Protein AF-A0A962ALM1-F1 (afdb_monomer)

Mean predicted aligned error: 10.32 Å

Sequence (134 aa):
MDGLRAFLSENAAASLAIGGLVIGIFFGFAVQRTNFCTMGGISDMLTFGDTRRFRAWIFATAVAIVGAQALAAAGVVDLAKSMYMSATLDWSGALIGGLMFGFGMCFAGGCASRNLVRAGSGDLRSLFVVILMG

Secondary structure (DSSP, 8-state):
-HHHHHHHHHSHHHHHHHHHHHHHHHHHHHHHHHT--HHHHHHHHHHT---HHHHHHHHHHHHHHHHHHHHHHTTSS-GGGSTTTS----HHHHHHHHHHHHHHHHHTTS-HHHHHHHHHTT-HHHHHHHHHH-

pLDDT: mean 75.74, std 11.14, range [49.19, 90.81]

Solvent-accessible surface area (backbone atoms only — not comparable to full-atom values): 7631 Å² total; per-residue (Å²): 117,66,67,61,56,56,59,39,67,81,40,45,70,59,52,50,50,51,52,50,48,54,51,47,51,55,49,48,53,52,37,68,75,65,65,56,31,72,63,56,19,54,51,33,37,76,74,71,63,48,50,66,60,40,53,52,49,54,51,53,51,52,51,50,52,52,50,52,52,52,40,42,75,67,69,77,45,70,59,86,79,33,76,86,66,67,54,79,80,49,64,67,58,56,53,53,49,50,51,53,51,52,53,47,33,64,76,67,75,45,33,72,74,42,30,53,50,38,32,74,73,69,38,67,71,32,40,54,54,49,62,74,75,106

Structure (mmCIF, N/CA/C/O backbone):
data_AF-A0A962ALM1-F1
#
_entry.id   AF-A0A962ALM1-F1
#
loop_
_atom_site.group_PDB
_atom_site.id
_atom_site.type_symbol
_atom_site.label_atom_id
_atom_site.label_alt_id
_atom_site.label_comp_id
_atom_site.label_asym_id
_atom_site.label_entity_id
_atom_site.label_seq_id
_atom_site.pdbx_PDB_ins_code
_atom_site.Cartn_x
_atom_site.Cartn_y
_atom_site.Cartn_z
_atom_site.occupancy
_atom_site.B_iso_or_equiv
_atom_site.auth_seq_id
_atom_site.auth_comp_id
_atom_site.auth_asym_id
_atom_site.auth_atom_id
_atom_site.pdbx_PDB_model_num
ATOM 1 N N . MET A 1 1 ? 11.346 0.333 -27.084 1.00 53.22 1 MET A N 1
ATOM 2 C CA . MET A 1 1 ? 11.346 0.059 -25.625 1.00 53.22 1 MET A CA 1
ATOM 3 C C . MET A 1 1 ? 12.737 -0.296 -25.098 1.00 53.22 1 MET A C 1
ATOM 5 O O . MET A 1 1 ? 12.947 -0.214 -23.895 1.00 53.22 1 MET A O 1
ATOM 9 N N . ASP A 1 2 ? 13.710 -0.552 -25.976 1.00 50.84 2 ASP A N 1
ATOM 10 C CA . ASP A 1 2 ? 15.130 -0.724 -25.621 1.00 50.84 2 ASP A CA 1
ATOM 11 C C . ASP A 1 2 ? 15.821 0.589 -25.222 1.00 50.84 2 ASP A C 1
ATOM 13 O O . ASP A 1 2 ? 16.703 0.589 -24.371 1.00 50.84 2 ASP A O 1
ATOM 17 N N . GLY A 1 3 ? 15.340 1.733 -25.727 1.00 52.22 3 GLY A N 1
ATOM 18 C CA . GLY A 1 3 ? 15.820 3.058 -25.311 1.00 52.22 3 GLY A CA 1
ATOM 19 C C . GLY A 1 3 ? 15.541 3.381 -23.838 1.00 52.22 3 GLY A C 1
ATOM 20 O O . GLY A 1 3 ? 16.391 3.951 -23.169 1.00 52.22 3 GLY A O 1
ATOM 21 N N . LEU A 1 4 ? 14.399 2.945 -23.287 1.00 58.41 4 LEU A N 1
ATOM 22 C CA . LEU A 1 4 ? 14.083 3.145 -21.865 1.00 58.41 4 LEU A CA 1
ATOM 23 C C . LEU A 1 4 ? 15.012 2.304 -20.972 1.00 58.41 4 LEU A C 1
ATOM 25 O O . LEU A 1 4 ? 15.445 2.775 -19.926 1.00 58.41 4 LEU A O 1
ATOM 29 N N . ARG A 1 5 ? 15.371 1.091 -21.425 1.00 56.84 5 ARG A N 1
ATOM 30 C CA . ARG A 1 5 ? 16.327 0.192 -20.757 1.00 56.84 5 ARG A CA 1
ATOM 31 C C . ARG A 1 5 ? 17.767 0.727 -20.799 1.00 56.84 5 ARG A C 1
ATOM 33 O O . ARG A 1 5 ? 18.467 0.577 -19.805 1.00 56.84 5 ARG A O 1
ATOM 40 N N . ALA A 1 6 ? 18.170 1.399 -21.882 1.00 56.19 6 ALA A N 1
ATOM 41 C CA . ALA A 1 6 ? 19.476 2.058 -21.994 1.00 56.19 6 ALA A CA 1
ATOM 42 C C . ALA A 1 6 ? 19.602 3.297 -21.079 1.00 56.19 6 ALA A C 1
ATOM 44 O O . ALA A 1 6 ? 20.606 3.446 -20.387 1.00 56.19 6 ALA A O 1
ATOM 45 N N . PHE A 1 7 ? 18.555 4.130 -20.974 1.00 54.88 7 PHE A N 1
ATOM 46 C CA . PHE A 1 7 ? 18.531 5.252 -20.018 1.00 54.88 7 PHE A CA 1
ATOM 47 C C . PHE A 1 7 ? 18.432 4.795 -18.546 1.00 54.88 7 PHE A C 1
ATOM 49 O O . PHE A 1 7 ? 18.943 5.470 -17.654 1.00 54.88 7 PHE A O 1
ATOM 56 N N . LEU A 1 8 ? 17.816 3.635 -18.277 1.00 58.66 8 LEU A N 1
ATOM 57 C CA . LEU A 1 8 ? 17.748 3.024 -16.941 1.00 58.66 8 LEU A CA 1
ATOM 58 C C . LEU A 1 8 ? 19.108 2.491 -16.448 1.00 58.66 8 LEU A C 1
ATOM 60 O O . LEU A 1 8 ? 19.312 2.449 -15.239 1.00 58.66 8 LEU A O 1
ATOM 64 N N . SER A 1 9 ? 20.046 2.101 -17.324 1.00 56.69 9 SER A N 1
ATOM 65 C CA . SER A 1 9 ? 21.347 1.549 -16.897 1.00 56.69 9 SER A CA 1
ATOM 66 C C . SER A 1 9 ? 22.418 2.598 -16.589 1.00 56.69 9 SER A C 1
ATOM 68 O O . SER A 1 9 ? 23.290 2.330 -15.769 1.00 56.69 9 SER A O 1
ATOM 70 N N . GLU A 1 10 ? 22.351 3.791 -17.190 1.00 61.28 10 GLU A N 1
ATOM 71 C CA . GLU A 1 10 ? 23.303 4.882 -16.905 1.00 61.28 10 GLU A CA 1
ATOM 72 C C . GLU A 1 10 ? 23.023 5.584 -15.564 1.00 61.28 10 GLU A C 1
ATOM 74 O O . GLU A 1 10 ? 23.942 6.090 -14.930 1.00 61.28 10 GLU A O 1
ATOM 79 N N . ASN A 1 11 ? 21.763 5.590 -15.102 1.00 61.25 11 ASN A N 1
ATOM 80 C CA . ASN A 1 11 ? 21.338 6.267 -13.870 1.00 61.25 11 ASN A CA 1
ATOM 81 C C . ASN A 1 11 ? 20.255 5.461 -13.118 1.00 61.25 11 ASN A C 1
ATOM 83 O O . ASN A 1 11 ? 19.169 5.954 -12.787 1.00 61.25 11 ASN A O 1
ATOM 87 N N . ALA A 1 12 ? 20.546 4.183 -12.859 1.00 62.59 12 ALA A N 1
ATOM 88 C CA . ALA A 1 12 ? 19.607 3.225 -12.263 1.00 62.59 12 ALA A CA 1
ATOM 89 C C . ALA A 1 12 ? 19.032 3.698 -10.919 1.00 62.59 12 ALA A C 1
ATOM 91 O O . ALA A 1 12 ? 17.826 3.624 -10.696 1.00 62.59 12 ALA A O 1
ATOM 92 N N . ALA A 1 13 ? 19.870 4.255 -10.042 1.00 67.81 13 ALA A N 1
ATOM 93 C CA . ALA A 1 13 ? 19.428 4.720 -8.729 1.00 67.81 13 ALA A CA 1
ATOM 94 C C . ALA A 1 13 ? 18.469 5.920 -8.823 1.00 67.81 13 ALA A C 1
ATOM 96 O O . ALA A 1 13 ? 17.452 5.951 -8.135 1.00 67.81 13 ALA A O 1
ATOM 97 N N . ALA A 1 14 ? 18.755 6.887 -9.701 1.00 71.62 14 ALA A N 1
ATOM 98 C CA . ALA A 1 14 ? 17.946 8.097 -9.840 1.00 71.62 14 ALA A CA 1
ATOM 99 C C . ALA A 1 14 ? 16.595 7.814 -10.510 1.00 71.62 14 ALA A C 1
ATOM 101 O O . ALA A 1 14 ? 15.565 8.312 -10.068 1.00 71.62 14 ALA A O 1
ATOM 102 N N . SER A 1 15 ? 16.578 6.975 -11.544 1.00 69.62 15 SER A N 1
ATOM 103 C CA . SER A 1 15 ? 15.344 6.586 -12.237 1.00 69.62 15 SER A CA 1
ATOM 104 C C . SER A 1 15 ? 14.418 5.743 -11.350 1.00 69.62 15 SER A C 1
ATOM 106 O O . SER A 1 15 ? 13.212 5.996 -11.322 1.00 69.62 15 SER A O 1
ATOM 108 N N . LEU A 1 16 ? 14.970 4.816 -10.557 1.00 75.88 16 LEU A N 1
ATOM 109 C CA . LEU A 1 16 ? 14.216 4.068 -9.543 1.00 75.88 16 LEU A CA 1
ATOM 110 C C . LEU A 1 16 ? 13.708 4.982 -8.421 1.00 75.88 16 LEU A C 1
ATOM 112 O O . LEU A 1 16 ? 12.549 4.868 -8.027 1.00 75.88 16 LEU A O 1
ATOM 116 N N . ALA A 1 17 ? 14.536 5.913 -7.937 1.00 80.56 17 ALA A N 1
ATOM 117 C CA . ALA A 1 17 ? 14.147 6.850 -6.887 1.00 80.56 17 ALA A CA 1
ATOM 118 C C . ALA A 1 17 ? 13.037 7.806 -7.347 1.00 80.56 17 ALA A C 1
ATOM 120 O O . ALA A 1 17 ? 12.044 7.966 -6.644 1.00 80.56 17 ALA A O 1
ATOM 121 N N . ILE A 1 18 ? 13.158 8.400 -8.538 1.00 83.00 18 ILE A N 1
ATOM 122 C CA . ILE A 1 18 ? 12.151 9.319 -9.090 1.00 83.00 18 ILE A CA 1
ATOM 123 C C . ILE A 1 18 ? 10.867 8.555 -9.429 1.00 83.00 18 ILE A C 1
ATOM 125 O O . ILE A 1 18 ? 9.780 9.011 -9.080 1.00 83.00 18 ILE A O 1
ATOM 129 N N . GLY A 1 19 ? 10.973 7.374 -10.048 1.00 82.12 19 GLY A N 1
ATOM 130 C CA . GLY A 1 19 ? 9.816 6.525 -10.335 1.00 82.12 19 GLY A CA 1
ATOM 131 C C . GLY A 1 19 ? 9.074 6.113 -9.062 1.00 82.12 19 GLY A C 1
ATOM 132 O O . GLY A 1 19 ? 7.856 6.271 -8.975 1.00 82.12 19 GLY A O 1
ATOM 133 N N . GLY A 1 20 ? 9.811 5.665 -8.042 1.00 83.88 20 GLY A N 1
ATOM 134 C CA . GLY A 1 20 ? 9.260 5.317 -6.734 1.00 83.88 20 GLY A CA 1
ATOM 135 C C . GLY A 1 20 ? 8.640 6.514 -6.011 1.00 83.88 20 GLY A C 1
ATOM 136 O O . GLY A 1 20 ? 7.553 6.387 -5.452 1.00 83.88 20 GLY A O 1
ATOM 137 N N . LEU A 1 21 ? 9.274 7.688 -6.074 1.00 86.00 21 LEU A N 1
ATOM 138 C CA . LEU A 1 21 ? 8.762 8.920 -5.475 1.00 86.00 21 LEU A CA 1
ATOM 139 C C . LEU A 1 21 ? 7.449 9.360 -6.131 1.00 86.00 21 LEU A C 1
ATOM 141 O O . LEU A 1 21 ? 6.485 9.651 -5.428 1.00 86.00 21 LEU A O 1
ATOM 145 N N . VAL A 1 22 ? 7.379 9.364 -7.465 1.00 89.19 22 VAL A N 1
ATOM 146 C CA . VAL A 1 22 ? 6.159 9.731 -8.199 1.00 89.19 22 VAL A CA 1
ATOM 147 C C . VAL A 1 22 ? 5.019 8.777 -7.841 1.00 89.19 22 VAL A C 1
ATOM 149 O O . VAL A 1 22 ? 3.948 9.228 -7.434 1.00 89.19 22 VAL A O 1
ATOM 152 N N . ILE A 1 23 ? 5.255 7.463 -7.912 1.00 86.31 23 ILE A N 1
ATOM 153 C CA . ILE A 1 23 ? 4.245 6.453 -7.560 1.00 86.31 23 ILE A CA 1
ATOM 154 C C . ILE A 1 23 ? 3.828 6.594 -6.088 1.00 86.31 23 ILE A C 1
ATOM 156 O O . ILE A 1 23 ? 2.636 6.556 -5.781 1.00 86.31 23 ILE A O 1
ATOM 160 N N . GLY A 1 24 ? 4.787 6.812 -5.185 1.00 84.88 24 GLY A N 1
ATOM 161 C CA . GLY A 1 24 ? 4.552 7.002 -3.756 1.00 84.88 24 GLY A CA 1
ATOM 162 C C . GLY A 1 24 ? 3.704 8.235 -3.443 1.00 84.88 24 GLY A C 1
ATOM 163 O O . GLY A 1 24 ? 2.792 8.146 -2.624 1.00 84.88 24 GLY A O 1
ATOM 164 N N . ILE A 1 25 ? 3.930 9.359 -4.130 1.00 87.81 25 ILE A N 1
ATOM 165 C CA . ILE A 1 25 ? 3.125 10.582 -3.981 1.00 87.81 25 ILE A CA 1
ATOM 166 C C . ILE A 1 25 ? 1.682 10.335 -4.430 1.00 87.81 25 ILE A C 1
ATOM 168 O O . ILE A 1 25 ? 0.747 10.653 -3.692 1.00 87.81 25 ILE A O 1
ATOM 172 N N . PHE A 1 26 ? 1.484 9.736 -5.610 1.00 88.31 26 PHE A N 1
ATOM 173 C CA . PHE A 1 26 ? 0.140 9.427 -6.109 1.00 88.31 26 PHE A CA 1
ATOM 174 C C . PHE A 1 26 ? -0.595 8.448 -5.190 1.00 88.31 26 PHE A C 1
ATOM 176 O O . PHE A 1 26 ? -1.763 8.665 -4.858 1.00 88.31 26 PHE A O 1
ATOM 183 N N . PHE A 1 27 ? 0.093 7.401 -4.734 1.00 84.81 27 PHE A N 1
ATOM 184 C CA . PHE A 1 27 ? -0.470 6.422 -3.814 1.00 84.81 27 PHE A CA 1
ATOM 185 C C . PHE A 1 27 ? -0.802 7.043 -2.451 1.00 84.81 27 PHE A C 1
ATOM 187 O O . PHE A 1 27 ? -1.914 6.870 -1.954 1.00 84.81 27 PHE A O 1
ATOM 194 N N . GLY A 1 28 ? 0.112 7.825 -1.873 1.00 83.44 28 GLY A N 1
ATOM 195 C CA . GLY A 1 28 ? -0.101 8.531 -0.610 1.00 83.44 28 GLY A CA 1
ATOM 196 C C . GLY A 1 28 ? -1.289 9.491 -0.677 1.00 83.44 28 GLY A C 1
ATOM 197 O O . GLY A 1 28 ? -2.157 9.460 0.197 1.00 83.44 28 GLY A O 1
ATOM 198 N N . PHE A 1 29 ? -1.402 10.270 -1.757 1.00 85.25 29 PHE A N 1
ATOM 199 C CA . PHE A 1 29 ? -2.544 11.156 -1.991 1.00 85.25 29 PHE A CA 1
ATOM 200 C C . PHE A 1 29 ? -3.866 10.382 -2.107 1.00 85.25 29 PHE A C 1
ATOM 202 O O . PHE A 1 29 ? -4.866 10.754 -1.484 1.00 85.25 29 PHE A O 1
ATOM 209 N N . ALA A 1 30 ? -3.873 9.279 -2.863 1.00 85.06 30 ALA A N 1
ATOM 210 C CA . ALA A 1 30 ? -5.050 8.432 -3.024 1.00 85.06 30 ALA A CA 1
ATOM 211 C C . ALA A 1 30 ? -5.499 7.820 -1.687 1.00 85.06 30 ALA A C 1
ATOM 213 O O . ALA A 1 30 ? -6.688 7.868 -1.357 1.00 85.06 30 ALA A O 1
ATOM 214 N N . VAL A 1 31 ? -4.563 7.301 -0.886 1.00 81.50 31 VAL A N 1
ATOM 215 C CA . VAL A 1 31 ? -4.838 6.709 0.434 1.00 81.50 31 VAL A CA 1
ATOM 216 C C . VAL A 1 31 ? -5.344 7.763 1.419 1.00 81.50 31 VAL A C 1
ATOM 218 O O . VAL A 1 31 ? -6.305 7.501 2.146 1.00 81.50 31 VAL A O 1
ATOM 221 N N . GLN A 1 32 ? -4.765 8.968 1.410 1.00 79.31 32 GLN A N 1
ATOM 222 C CA . GLN A 1 32 ? -5.188 10.065 2.283 1.00 79.31 32 GLN A CA 1
ATOM 223 C C . GLN A 1 32 ? -6.617 10.529 1.972 1.00 79.31 32 GLN A C 1
ATOM 225 O O . GLN A 1 32 ? -7.410 10.751 2.886 1.00 79.31 32 GLN A O 1
ATOM 230 N N . ARG A 1 33 ? -6.978 10.624 0.685 1.00 78.12 33 ARG A N 1
ATOM 231 C CA . ARG A 1 33 ? -8.329 11.011 0.242 1.00 78.12 33 ARG A CA 1
ATOM 232 C C . ARG A 1 33 ? -9.386 9.958 0.561 1.00 78.12 33 ARG A C 1
ATOM 234 O O . ARG A 1 33 ? -10.492 10.302 0.964 1.00 78.12 33 ARG A O 1
ATOM 241 N N . THR A 1 34 ? -9.068 8.685 0.354 1.00 71.88 34 THR A N 1
ATOM 242 C CA . THR A 1 34 ? -10.052 7.591 0.427 1.00 71.88 34 THR A CA 1
ATOM 243 C C . THR A 1 34 ? -10.113 6.911 1.795 1.00 71.88 34 THR A C 1
ATOM 245 O O . THR A 1 34 ? -11.024 6.121 2.035 1.00 71.88 34 THR A O 1
ATOM 248 N N . ASN A 1 35 ? -9.190 7.227 2.715 1.00 69.94 35 ASN A N 1
ATOM 249 C CA . ASN A 1 35 ? -9.033 6.530 3.996 1.00 69.94 35 ASN A CA 1
ATOM 250 C C . ASN A 1 35 ? -8.976 5.003 3.816 1.00 69.94 35 ASN A C 1
ATOM 252 O O . ASN A 1 35 ? -9.611 4.248 4.555 1.00 69.94 35 ASN A O 1
ATOM 256 N N . PHE A 1 36 ? -8.209 4.549 2.823 1.00 68.31 36 PHE A N 1
ATOM 257 C CA . PHE A 1 36 ? -8.037 3.129 2.545 1.00 68.31 36 PHE A CA 1
ATOM 258 C C . PHE A 1 36 ? -7.373 2.420 3.727 1.00 68.31 36 PHE A C 1
ATOM 260 O O . PHE A 1 36 ? -6.203 2.638 4.034 1.00 68.31 36 PHE A O 1
ATOM 267 N N . CYS A 1 37 ? -8.120 1.544 4.391 1.00 75.50 37 CYS A N 1
ATOM 268 C CA . CYS A 1 37 ? -7.574 0.603 5.354 1.00 75.50 37 CYS A CA 1
ATOM 269 C C . CYS A 1 37 ? -8.395 -0.680 5.272 1.00 75.50 37 CYS A C 1
ATOM 271 O O . CYS A 1 37 ? -9.605 -0.647 5.482 1.00 75.50 37 CYS A O 1
ATOM 273 N N . THR A 1 38 ? -7.741 -1.797 4.972 1.00 72.56 38 THR A N 1
ATOM 274 C CA . THR A 1 38 ? -8.334 -3.142 4.967 1.00 72.56 38 THR A CA 1
ATOM 275 C C . THR A 1 38 ? -9.021 -3.460 6.292 1.00 72.56 38 THR A C 1
ATOM 277 O O . THR A 1 38 ? -10.194 -3.816 6.307 1.00 72.56 38 THR A O 1
ATOM 280 N N . MET A 1 39 ? -8.325 -3.233 7.407 1.00 73.31 39 MET A N 1
ATOM 281 C CA . MET A 1 39 ? -8.857 -3.425 8.760 1.00 73.31 39 MET A CA 1
ATOM 282 C C . MET A 1 39 ? -10.042 -2.486 9.039 1.00 73.31 39 MET A C 1
ATOM 284 O O . MET A 1 39 ? -11.077 -2.919 9.541 1.00 73.31 39 MET A O 1
ATOM 288 N N . GLY A 1 40 ? -9.931 -1.222 8.612 1.00 70.00 40 GLY A N 1
ATOM 289 C CA . GLY A 1 40 ? -11.013 -0.245 8.711 1.00 70.00 40 GLY A CA 1
ATOM 290 C C . GLY A 1 40 ? -12.261 -0.678 7.944 1.00 70.00 40 GLY A C 1
ATOM 291 O O . GLY A 1 40 ? -13.339 -0.623 8.505 1.00 70.00 40 GLY A O 1
ATOM 292 N N . GLY A 1 41 ? -12.126 -1.169 6.708 1.00 73.38 41 GLY A N 1
ATOM 293 C CA . GLY A 1 41 ? -13.256 -1.631 5.894 1.00 73.38 41 GLY A CA 1
ATOM 294 C C . GLY A 1 41 ? -13.940 -2.889 6.435 1.00 73.38 41 GLY A C 1
ATOM 295 O O . GLY A 1 41 ? -15.158 -2.997 6.335 1.00 73.38 41 GLY A O 1
ATOM 296 N N . ILE A 1 42 ? -13.184 -3.811 7.040 1.00 76.00 42 ILE A N 1
ATOM 297 C CA . ILE A 1 42 ? -13.756 -4.983 7.719 1.00 76.00 42 ILE A CA 1
ATOM 298 C C . ILE A 1 42 ? -14.531 -4.530 8.963 1.00 76.00 42 ILE A C 1
ATOM 300 O O . ILE A 1 42 ? -15.687 -4.901 9.133 1.00 76.00 42 ILE A O 1
ATOM 304 N N . SER A 1 43 ? -13.936 -3.673 9.795 1.00 72.31 43 SER A N 1
ATOM 305 C CA . SER A 1 43 ? -14.593 -3.164 11.004 1.00 72.31 43 SER A CA 1
ATOM 306 C C . SER A 1 43 ? -15.838 -2.317 10.694 1.00 72.31 43 SER A C 1
ATOM 308 O O . SER A 1 43 ? -16.859 -2.470 11.361 1.00 72.31 43 SER A O 1
ATOM 310 N N . ASP A 1 44 ? -15.797 -1.487 9.646 1.00 74.38 44 ASP A N 1
ATOM 311 C CA . ASP A 1 44 ? -16.919 -0.646 9.194 1.00 74.38 44 ASP A CA 1
ATOM 312 C C . ASP A 1 44 ? -18.082 -1.496 8.660 1.00 74.38 44 ASP A C 1
ATOM 314 O O . ASP A 1 44 ? -19.245 -1.240 8.964 1.00 74.38 44 ASP A O 1
ATOM 318 N N . MET A 1 45 ? -17.768 -2.580 7.942 1.00 73.69 45 MET A N 1
ATOM 319 C CA . MET A 1 45 ? -18.762 -3.533 7.452 1.00 73.69 45 MET A CA 1
ATOM 320 C C . MET A 1 45 ? -19.450 -4.290 8.595 1.00 73.69 45 MET A C 1
ATOM 322 O O . MET A 1 45 ? -20.662 -4.479 8.537 1.00 73.69 45 MET A O 1
ATOM 326 N N . LEU A 1 46 ? -18.706 -4.706 9.627 1.00 75.62 46 LEU A N 1
ATOM 327 C CA . LEU A 1 46 ? -19.281 -5.418 10.775 1.00 75.62 46 LEU A CA 1
ATOM 328 C C . LEU A 1 46 ? -20.005 -4.489 11.762 1.00 75.62 46 LEU A C 1
ATOM 330 O O . LEU A 1 46 ? -20.989 -4.907 12.365 1.00 75.62 46 LEU A O 1
ATOM 334 N N . THR A 1 47 ? -19.527 -3.256 11.944 1.00 75.69 47 THR A N 1
ATOM 335 C CA . THR A 1 47 ? -20.025 -2.349 12.994 1.00 75.69 47 THR A CA 1
ATOM 336 C C . THR A 1 47 ? -21.093 -1.384 12.480 1.00 75.69 47 THR A C 1
ATOM 338 O O . THR A 1 47 ? -22.081 -1.144 13.168 1.00 75.69 47 THR A O 1
ATOM 341 N N . PHE A 1 48 ? -20.914 -0.830 11.276 1.00 72.25 48 PHE A N 1
ATOM 342 C CA . PHE A 1 48 ? -21.769 0.228 10.720 1.00 72.25 48 PHE A CA 1
ATOM 343 C C . PHE A 1 48 ? -22.509 -0.191 9.441 1.00 72.25 48 PHE A C 1
ATOM 345 O O . PHE A 1 48 ? -23.380 0.537 8.970 1.00 72.25 48 PHE A O 1
ATOM 352 N N . GLY A 1 49 ? -22.186 -1.357 8.870 1.00 73.38 49 GLY A N 1
ATOM 353 C CA . GLY A 1 49 ? -22.790 -1.852 7.632 1.00 73.38 49 GLY A CA 1
ATOM 354 C C . GLY A 1 49 ? -22.357 -1.095 6.368 1.00 73.38 49 GLY A C 1
ATOM 355 O O . GLY A 1 49 ? -22.898 -1.356 5.291 1.00 73.38 49 GLY A O 1
ATOM 356 N N . ASP A 1 50 ? -21.384 -0.178 6.450 1.00 75.31 50 ASP A N 1
ATOM 357 C CA . ASP A 1 50 ? -20.879 0.542 5.278 1.00 75.31 50 ASP A CA 1
ATOM 358 C C . ASP A 1 50 ? -19.830 -0.301 4.533 1.00 75.31 50 ASP A C 1
ATOM 360 O O . ASP A 1 50 ? -18.699 -0.508 4.974 1.00 75.31 50 ASP A O 1
ATOM 364 N N . THR A 1 51 ? -20.209 -0.793 3.353 1.00 75.31 51 THR A N 1
ATOM 365 C CA . THR A 1 51 ? -19.354 -1.625 2.492 1.00 75.31 51 THR A CA 1
ATOM 366 C C . THR A 1 51 ? -18.564 -0.820 1.459 1.00 75.31 51 THR A C 1
ATOM 368 O O . THR A 1 51 ? -17.802 -1.402 0.681 1.00 75.31 51 THR A O 1
ATOM 371 N N . ARG A 1 52 ? -18.699 0.515 1.409 1.00 75.75 52 ARG A N 1
ATOM 372 C CA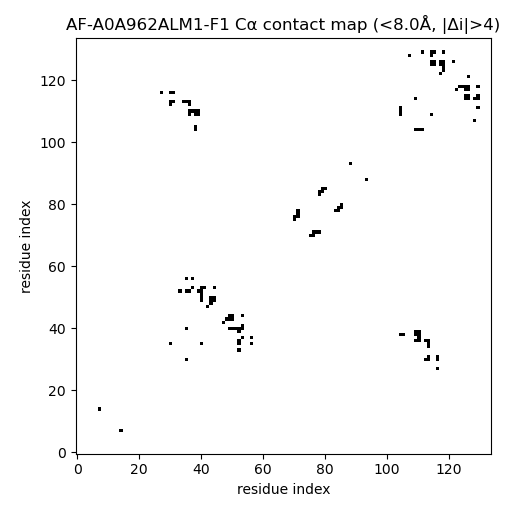 . ARG A 1 52 ? -18.074 1.349 0.362 1.00 75.75 52 ARG A CA 1
ATOM 373 C C . ARG A 1 52 ? -16.554 1.207 0.341 1.00 75.75 52 ARG A C 1
ATOM 375 O O . ARG A 1 52 ? -15.972 1.011 -0.726 1.00 75.75 52 ARG A O 1
ATOM 382 N N . ARG A 1 53 ? -15.915 1.243 1.514 1.00 72.75 53 ARG A N 1
ATOM 383 C CA . ARG A 1 53 ? -14.451 1.116 1.660 1.00 72.75 53 ARG A CA 1
ATOM 384 C C . ARG A 1 53 ? -13.951 -0.272 1.262 1.00 72.75 53 ARG A C 1
ATOM 386 O O . ARG A 1 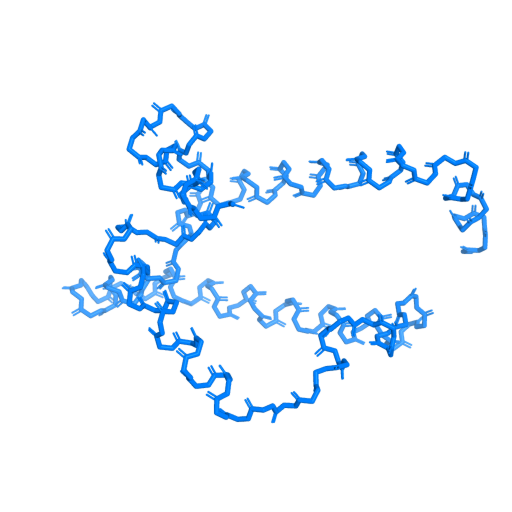53 ? -12.929 -0.394 0.590 1.00 72.75 53 ARG A O 1
ATOM 393 N N . PHE A 1 54 ? -14.701 -1.310 1.626 1.00 75.81 54 PHE A N 1
ATOM 394 C CA . PHE A 1 54 ? -14.373 -2.694 1.293 1.00 75.81 54 PHE A CA 1
ATOM 395 C C . PHE A 1 54 ? -14.510 -2.976 -0.212 1.00 75.81 54 PHE A C 1
ATOM 397 O O . PHE A 1 54 ? -13.613 -3.556 -0.822 1.00 75.81 54 PHE A O 1
ATOM 404 N N . ARG A 1 55 ? -15.579 -2.479 -0.850 1.00 80.00 55 ARG A N 1
ATOM 405 C CA . ARG A 1 55 ? -15.783 -2.599 -2.304 1.00 80.00 55 ARG A CA 1
ATOM 406 C C . ARG A 1 55 ? -14.692 -1.897 -3.102 1.00 80.00 55 ARG A C 1
ATOM 408 O O . ARG A 1 55 ? -14.201 -2.454 -4.079 1.00 80.00 55 ARG A O 1
ATOM 415 N N . ALA A 1 56 ? -14.291 -0.701 -2.674 1.00 81.31 56 ALA A N 1
ATOM 416 C CA . ALA A 1 56 ? -13.194 0.018 -3.309 1.00 81.31 56 ALA A CA 1
ATOM 417 C C . ALA A 1 56 ? -11.877 -0.775 -3.207 1.00 81.31 56 ALA A C 1
ATOM 419 O O . ALA A 1 56 ? -11.101 -0.794 -4.160 1.00 81.31 56 ALA A O 1
ATOM 420 N N . TRP A 1 57 ? -11.645 -1.470 -2.086 1.00 81.00 57 TRP A N 1
ATOM 421 C CA . TRP A 1 57 ? -10.432 -2.268 -1.880 1.00 81.00 57 TRP A CA 1
ATOM 422 C C . TRP A 1 57 ? -10.392 -3.475 -2.815 1.00 81.00 57 TRP A C 1
ATOM 424 O O . TRP A 1 57 ? -9.388 -3.697 -3.487 1.00 81.00 57 TRP A O 1
ATOM 434 N N . ILE A 1 58 ? -11.505 -4.206 -2.926 1.00 82.06 58 ILE A N 1
ATOM 435 C CA . ILE A 1 58 ? -11.626 -5.330 -3.863 1.00 82.06 58 ILE A CA 1
ATOM 436 C C . ILE A 1 58 ? -11.411 -4.858 -5.303 1.00 82.06 58 ILE A C 1
ATOM 438 O O . ILE A 1 58 ? -10.682 -5.503 -6.053 1.00 82.06 58 ILE A O 1
ATOM 442 N N . PHE A 1 59 ? -12.000 -3.721 -5.688 1.00 84.19 59 PHE A N 1
ATOM 443 C CA . PHE A 1 59 ? -11.858 -3.190 -7.043 1.00 84.19 59 PHE A CA 1
ATOM 444 C C . PHE A 1 59 ? -10.412 -2.782 -7.348 1.00 84.19 59 PHE A C 1
ATOM 446 O O . PHE A 1 59 ? -9.892 -3.117 -8.408 1.00 84.19 59 PHE A O 1
ATOM 453 N N . ALA A 1 60 ? -9.731 -2.127 -6.401 1.00 83.75 60 ALA A N 1
ATOM 454 C CA . ALA A 1 60 ? -8.319 -1.778 -6.535 1.00 83.75 60 ALA A CA 1
ATOM 455 C C . ALA A 1 60 ? -7.435 -3.027 -6.697 1.00 83.75 60 ALA A C 1
ATOM 457 O O . ALA A 1 60 ? -6.585 -3.066 -7.585 1.00 83.75 60 ALA A O 1
ATOM 458 N N . THR A 1 61 ? -7.677 -4.068 -5.895 1.00 82.06 61 THR A N 1
ATOM 459 C CA . THR A 1 61 ? -6.960 -5.347 -5.991 1.00 82.06 61 THR A CA 1
ATOM 460 C C . THR A 1 61 ? -7.222 -6.043 -7.328 1.00 82.06 61 THR A C 1
ATOM 462 O O . THR A 1 61 ? -6.283 -6.512 -7.967 1.00 82.06 61 THR A O 1
ATOM 465 N N . ALA A 1 62 ? -8.469 -6.062 -7.804 1.00 87.00 62 ALA A N 1
ATOM 466 C CA . ALA A 1 62 ? -8.817 -6.644 -9.099 1.00 87.00 62 ALA A CA 1
ATOM 467 C C . ALA A 1 62 ? -8.115 -5.917 -10.258 1.00 87.00 62 ALA A C 1
ATOM 469 O O . ALA A 1 62 ? -7.511 -6.561 -11.114 1.00 87.00 62 ALA A O 1
ATOM 470 N N . VAL A 1 63 ? -8.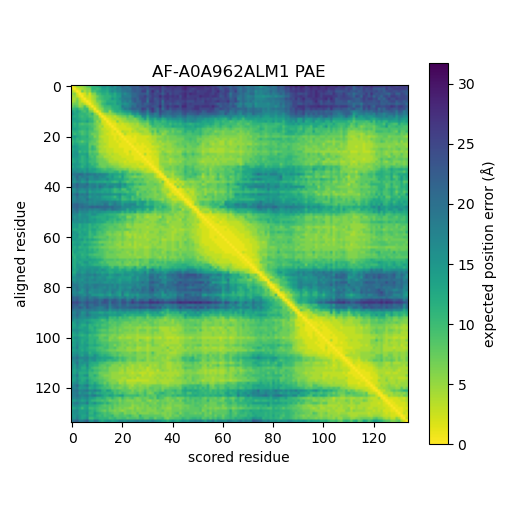128 -4.579 -10.252 1.00 89.19 63 VAL A N 1
ATOM 471 C CA . VAL A 1 63 ? -7.426 -3.761 -11.254 1.00 89.19 63 VAL A CA 1
ATOM 472 C C . VAL A 1 63 ? -5.916 -4.000 -11.201 1.00 89.19 63 VAL A C 1
ATOM 474 O O . VAL A 1 63 ? -5.288 -4.118 -12.250 1.00 89.19 63 VAL A O 1
ATOM 477 N N . ALA A 1 64 ? -5.331 -4.131 -10.006 1.00 85.44 64 ALA A N 1
ATOM 478 C CA . ALA A 1 64 ? -3.910 -4.428 -9.850 1.00 85.44 64 ALA A CA 1
ATOM 479 C C . ALA A 1 64 ? -3.534 -5.804 -10.427 1.00 85.44 64 ALA A C 1
ATOM 481 O O . ALA A 1 64 ? -2.542 -5.906 -11.144 1.00 85.44 64 ALA A O 1
ATOM 482 N N . ILE A 1 65 ? -4.340 -6.843 -10.172 1.00 85.25 65 ILE A N 1
ATOM 483 C CA . ILE A 1 65 ? -4.114 -8.192 -10.716 1.00 85.25 65 ILE A CA 1
ATOM 484 C C . ILE A 1 65 ? -4.220 -8.175 -12.243 1.00 85.25 65 ILE A C 1
ATOM 486 O O . ILE A 1 65 ? -3.311 -8.645 -12.923 1.00 85.25 65 ILE A O 1
ATOM 490 N N . VAL A 1 66 ? -5.296 -7.604 -12.793 1.00 87.69 66 VAL A N 1
ATOM 491 C CA . VAL A 1 66 ? -5.500 -7.534 -14.250 1.00 87.69 66 VAL A CA 1
ATOM 492 C C . VAL A 1 66 ? -4.389 -6.721 -14.917 1.00 87.69 66 VAL A C 1
ATOM 494 O O . VAL A 1 66 ? -3.849 -7.146 -15.936 1.00 87.69 66 VAL A O 1
ATOM 497 N N . GLY A 1 67 ? -3.993 -5.593 -14.321 1.00 84.94 67 GLY A N 1
ATOM 498 C CA . GLY A 1 67 ? -2.882 -4.775 -14.803 1.00 84.94 67 GLY A CA 1
ATOM 499 C C . GLY A 1 67 ? -1.555 -5.535 -14.800 1.00 84.94 67 GLY A C 1
ATOM 500 O O . GLY A 1 67 ? -0.853 -5.539 -15.807 1.00 84.94 67 GLY A O 1
ATOM 501 N N . ALA A 1 68 ? -1.231 -6.236 -13.709 1.00 80.94 68 ALA A N 1
ATOM 502 C CA . ALA A 1 68 ? -0.011 -7.035 -13.615 1.00 80.94 68 ALA A CA 1
ATOM 503 C C . ALA A 1 68 ? 0.034 -8.153 -14.670 1.00 80.94 68 ALA A C 1
ATOM 505 O O . ALA A 1 68 ? 1.062 -8.341 -15.319 1.00 80.94 68 ALA A O 1
ATOM 506 N N . GLN A 1 69 ? -1.086 -8.847 -14.895 1.00 81.38 69 GLN A N 1
ATOM 507 C CA . GLN A 1 69 ? -1.185 -9.896 -15.916 1.00 81.38 69 GLN A CA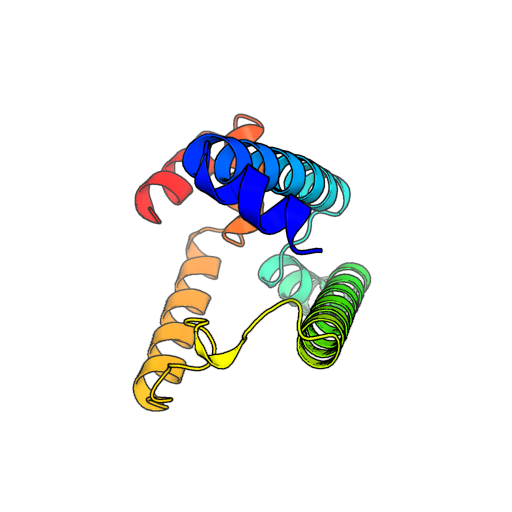 1
ATOM 508 C C . GLN A 1 69 ? -1.099 -9.331 -17.342 1.00 81.38 69 GLN A C 1
ATOM 510 O O . GLN A 1 69 ? -0.447 -9.923 -18.199 1.00 81.38 69 GLN A O 1
ATOM 515 N N . ALA A 1 70 ? -1.683 -8.158 -17.602 1.00 82.12 70 ALA A N 1
ATOM 516 C CA . ALA A 1 70 ? -1.564 -7.486 -18.895 1.00 82.12 70 ALA A CA 1
ATOM 517 C C . ALA A 1 70 ? -0.114 -7.065 -19.197 1.00 82.12 70 ALA A C 1
ATOM 519 O O . ALA A 1 70 ? 0.361 -7.239 -20.319 1.00 82.12 70 ALA A O 1
ATOM 520 N N . LEU A 1 71 ? 0.616 -6.563 -18.193 1.00 77.56 71 LEU A N 1
ATOM 521 C CA . LEU A 1 71 ? 2.037 -6.218 -18.329 1.00 77.56 71 LEU A CA 1
ATOM 522 C C . LEU A 1 71 ? 2.927 -7.456 -18.521 1.00 77.56 71 LEU A C 1
ATOM 524 O O . LEU A 1 71 ? 3.918 -7.379 -19.253 1.00 77.56 71 LEU A O 1
ATOM 528 N N . ALA A 1 72 ? 2.566 -8.581 -17.896 1.00 74.25 72 ALA A N 1
ATOM 529 C CA . ALA A 1 72 ? 3.219 -9.871 -18.107 1.00 74.25 72 ALA A CA 1
ATOM 530 C C . ALA A 1 72 ? 3.019 -10.364 -19.551 1.00 74.25 72 ALA A C 1
ATOM 532 O O . ALA A 1 72 ? 3.983 -10.723 -20.224 1.00 74.25 72 ALA A O 1
ATOM 533 N N . ALA A 1 73 ? 1.784 -10.303 -20.062 1.00 73.56 73 ALA A N 1
ATOM 534 C CA . ALA A 1 73 ? 1.447 -10.702 -21.429 1.00 73.56 73 ALA A CA 1
ATOM 535 C C . ALA A 1 73 ? 2.116 -9.815 -22.497 1.00 73.56 73 ALA A C 1
ATOM 537 O O . ALA A 1 73 ? 2.455 -10.292 -23.576 1.00 73.56 73 ALA A O 1
ATOM 538 N N . ALA A 1 74 ? 2.352 -8.537 -22.188 1.00 74.50 74 ALA A N 1
ATOM 539 C CA . ALA A 1 74 ? 3.049 -7.597 -23.066 1.00 74.50 74 ALA A CA 1
ATOM 540 C C . ALA A 1 74 ? 4.588 -7.760 -23.076 1.00 74.50 74 ALA A C 1
ATOM 542 O O . ALA A 1 74 ? 5.272 -7.003 -23.764 1.00 74.50 74 ALA A O 1
ATOM 543 N N . GLY A 1 75 ? 5.157 -8.701 -22.307 1.00 64.75 75 GLY A N 1
ATOM 544 C CA . GLY A 1 75 ? 6.603 -8.979 -22.281 1.00 64.75 75 GLY A CA 1
ATOM 545 C C . GLY A 1 75 ? 7.468 -7.858 -21.684 1.00 64.75 75 GLY A C 1
ATOM 546 O O . GLY A 1 75 ? 8.689 -7.842 -21.855 1.00 64.75 75 GLY A O 1
ATOM 547 N N . VAL A 1 76 ? 6.851 -6.890 -20.995 1.00 60.97 76 VAL A N 1
ATOM 548 C CA . VAL A 1 76 ? 7.543 -5.734 -20.397 1.00 60.97 76 VAL A CA 1
ATOM 549 C C . VAL A 1 76 ? 8.134 -6.086 -19.033 1.00 60.97 76 VAL A C 1
ATOM 551 O O . VAL A 1 76 ? 9.214 -5.600 -18.687 1.00 60.97 76 VAL A O 1
ATOM 554 N N . VAL A 1 77 ? 7.447 -6.953 -18.282 1.00 60.00 77 VAL A N 1
ATOM 555 C CA . VAL A 1 77 ? 7.806 -7.364 -16.922 1.00 60.00 77 VAL A CA 1
ATOM 556 C C . VAL A 1 77 ? 7.999 -8.875 -16.892 1.00 60.00 77 VAL A C 1
ATOM 558 O O . VAL A 1 77 ? 7.066 -9.636 -17.129 1.00 60.00 77 VAL A O 1
ATOM 561 N N . ASP A 1 78 ? 9.216 -9.304 -16.574 1.00 56.53 78 ASP A N 1
ATOM 562 C CA . ASP A 1 78 ? 9.544 -10.715 -16.409 1.00 56.53 78 ASP A CA 1
ATOM 563 C C . ASP A 1 78 ? 9.173 -11.154 -14.981 1.00 56.53 78 ASP A C 1
ATOM 565 O O . ASP A 1 78 ? 9.961 -11.029 -14.037 1.00 56.53 78 ASP A O 1
ATOM 569 N N . LEU A 1 79 ? 7.924 -11.600 -14.795 1.00 56.16 79 LEU A N 1
ATOM 570 C CA . LEU A 1 79 ? 7.400 -12.037 -13.490 1.00 56.16 79 LEU A CA 1
ATOM 571 C C . LEU A 1 79 ? 8.192 -13.222 -12.913 1.00 56.16 79 LEU A C 1
ATOM 573 O O . LEU A 1 79 ? 8.166 -13.426 -11.700 1.00 56.16 79 LEU A O 1
ATOM 577 N N . ALA A 1 80 ? 8.940 -13.957 -13.740 1.00 53.34 80 ALA A N 1
ATOM 578 C CA . ALA A 1 80 ? 9.767 -15.080 -13.307 1.00 53.34 80 ALA A CA 1
ATOM 579 C C . ALA A 1 80 ? 10.961 -14.657 -12.428 1.00 5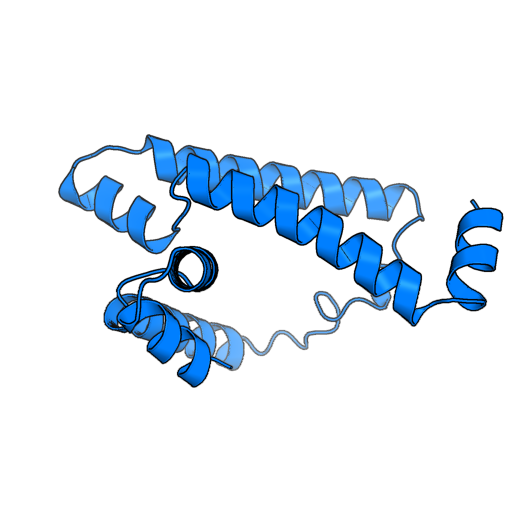3.34 80 ALA A C 1
ATOM 581 O O . ALA A 1 80 ? 11.429 -15.448 -11.614 1.00 53.34 80 ALA A O 1
ATOM 582 N N . LYS A 1 81 ? 11.428 -13.403 -12.529 1.00 52.19 81 LYS A N 1
ATOM 583 C CA . LYS A 1 81 ? 12.432 -12.822 -11.612 1.00 52.19 81 LYS A CA 1
ATOM 584 C C . LYS A 1 81 ? 11.822 -12.121 -10.399 1.00 52.19 81 LYS A C 1
ATOM 586 O O . LYS A 1 81 ? 12.555 -11.598 -9.560 1.00 52.19 81 LYS A O 1
ATOM 591 N N . SER A 1 82 ? 10.497 -12.055 -10.308 1.00 55.22 82 SER A N 1
ATOM 592 C CA . SER A 1 82 ? 9.834 -11.353 -9.216 1.00 55.22 82 SER A CA 1
ATOM 593 C C . SER A 1 82 ? 9.745 -12.238 -7.970 1.00 55.22 82 SER A C 1
ATOM 595 O O . SER A 1 82 ? 9.353 -13.404 -8.028 1.00 55.22 82 SER A O 1
ATOM 597 N N . MET A 1 83 ? 10.074 -11.654 -6.816 1.00 54.06 83 MET A N 1
ATOM 598 C CA . MET A 1 83 ? 10.025 -12.312 -5.503 1.00 54.06 83 MET A CA 1
ATOM 599 C C . MET A 1 83 ? 8.633 -12.892 -5.176 1.00 54.06 83 MET A C 1
ATOM 601 O O . MET A 1 83 ? 8.521 -13.823 -4.388 1.00 54.06 83 MET A O 1
ATOM 605 N N . TYR A 1 84 ? 7.582 -12.378 -5.822 1.00 53.06 84 TYR A N 1
ATOM 606 C CA . TYR A 1 84 ? 6.199 -12.831 -5.668 1.00 53.06 84 TYR A CA 1
ATOM 607 C C . TYR A 1 84 ? 5.913 -14.206 -6.293 1.00 53.06 84 TYR A C 1
ATOM 609 O O . TYR A 1 84 ? 4.974 -14.861 -5.853 1.00 53.06 84 TYR A O 1
ATOM 617 N N . MET A 1 85 ? 6.705 -14.657 -7.277 1.00 51.81 85 MET A N 1
ATOM 618 C CA . MET A 1 85 ? 6.549 -15.987 -7.892 1.00 51.81 85 MET A CA 1
ATOM 619 C C . MET A 1 85 ? 7.615 -16.995 -7.429 1.00 51.81 85 MET A C 1
ATOM 621 O O . MET A 1 85 ? 7.418 -18.198 -7.561 1.00 51.81 85 MET A O 1
ATOM 625 N N . SER A 1 86 ? 8.725 -16.522 -6.846 1.00 49.19 86 SER A N 1
ATOM 626 C CA . SER A 1 86 ? 9.816 -17.366 -6.323 1.00 49.19 86 SER A CA 1
ATOM 627 C C . SER A 1 86 ? 9.589 -17.860 -4.884 1.00 49.19 86 SER A C 1
ATOM 629 O O . SER A 1 86 ? 10.524 -18.342 -4.242 1.00 49.19 86 SER A O 1
ATOM 631 N N . ALA A 1 87 ? 8.375 -17.737 -4.352 1.00 55.69 87 ALA A N 1
ATOM 632 C CA . ALA A 1 87 ? 8.044 -18.292 -3.052 1.00 55.69 87 ALA A CA 1
ATOM 633 C C . ALA A 1 87 ? 7.785 -19.793 -3.210 1.00 55.69 87 ALA A C 1
ATOM 635 O O . ALA A 1 87 ? 6.763 -20.204 -3.761 1.00 55.69 87 ALA A O 1
ATOM 636 N N . THR A 1 88 ? 8.682 -20.624 -2.681 1.00 59.34 88 THR A N 1
ATOM 637 C CA . THR A 1 88 ? 8.255 -21.898 -2.104 1.00 59.34 88 THR A CA 1
ATOM 638 C C . THR A 1 88 ? 7.078 -21.566 -1.192 1.00 59.34 88 THR A C 1
ATOM 640 O O . THR A 1 88 ? 7.238 -20.879 -0.186 1.00 59.34 88 THR A O 1
ATOM 643 N N . LEU A 1 89 ? 5.859 -21.901 -1.619 1.00 59.78 89 LEU A N 1
ATOM 644 C CA . LEU A 1 89 ? 4.654 -21.625 -0.846 1.00 59.78 89 LEU A CA 1
ATOM 645 C C . LEU A 1 89 ? 4.658 -22.561 0.360 1.00 59.78 89 LEU A C 1
ATOM 647 O O . LEU A 1 89 ? 4.004 -23.601 0.360 1.00 59.78 89 LEU A O 1
ATOM 651 N N . ASP A 1 90 ? 5.417 -22.195 1.387 1.00 68.75 90 ASP A N 1
ATOM 652 C CA . ASP A 1 90 ? 5.345 -22.815 2.695 1.00 68.75 90 ASP A CA 1
ATOM 653 C C . ASP A 1 90 ? 3.995 -22.424 3.296 1.00 68.75 90 ASP A C 1
ATOM 655 O O . ASP A 1 90 ? 3.816 -21.341 3.859 1.00 68.75 90 ASP A O 1
ATOM 659 N N . TRP A 1 91 ? 3.006 -23.305 3.124 1.00 78.12 91 TRP A N 1
ATOM 660 C CA . TRP A 1 91 ? 1.640 -23.118 3.621 1.00 78.12 91 TRP A CA 1
ATOM 661 C C . TRP A 1 91 ? 1.622 -22.774 5.115 1.00 78.12 91 TRP A C 1
ATOM 663 O O . TRP A 1 91 ? 0.824 -21.946 5.553 1.00 78.12 91 TRP A O 1
ATOM 673 N N . SER A 1 92 ? 2.535 -23.366 5.889 1.00 79.94 92 SER A N 1
ATOM 674 C CA . SER A 1 92 ? 2.718 -23.067 7.310 1.00 79.94 92 SER A CA 1
ATOM 675 C C . SER A 1 92 ? 3.180 -21.625 7.540 1.00 79.94 92 SER A C 1
ATOM 677 O O . SER A 1 92 ? 2.606 -20.928 8.376 1.00 79.94 92 SER A O 1
ATOM 679 N N . GLY A 1 93 ? 4.165 -21.151 6.773 1.00 82.25 93 GLY A N 1
ATOM 680 C CA . GLY A 1 93 ? 4.689 -19.789 6.861 1.00 82.25 93 GLY A CA 1
ATOM 681 C C . GLY A 1 93 ? 3.653 -18.736 6.471 1.00 82.25 93 GLY A C 1
ATOM 682 O O . GLY A 1 93 ? 3.482 -17.747 7.183 1.00 82.25 93 GLY A O 1
ATOM 683 N N . ALA A 1 94 ? 2.900 -18.976 5.395 1.00 84.56 94 ALA A N 1
ATOM 684 C CA . ALA A 1 94 ? 1.841 -18.070 4.953 1.00 84.56 94 ALA A CA 1
ATOM 685 C C . ALA A 1 94 ? 0.703 -17.961 5.982 1.00 84.56 94 ALA A C 1
ATOM 687 O O . ALA A 1 94 ? 0.217 -16.861 6.254 1.00 84.56 94 ALA A O 1
ATOM 688 N N . LEU A 1 95 ? 0.302 -19.084 6.590 1.00 86.81 95 LEU A N 1
ATOM 689 C CA . LEU A 1 95 ? -0.775 -19.105 7.577 1.00 86.81 95 LEU A CA 1
ATOM 690 C C . LEU A 1 95 ? -0.360 -18.417 8.886 1.00 86.81 95 LEU A C 1
ATOM 692 O O . LEU A 1 95 ? -1.076 -17.546 9.382 1.00 86.81 95 LEU A O 1
ATOM 696 N N . ILE A 1 96 ? 0.813 -18.769 9.425 1.00 90.81 96 ILE A N 1
ATOM 697 C CA . ILE A 1 96 ? 1.323 -18.202 10.682 1.00 90.81 96 ILE A CA 1
ATOM 698 C C . ILE A 1 96 ? 1.648 -16.715 10.501 1.00 90.81 96 ILE A C 1
ATOM 700 O O . ILE A 1 96 ? 1.229 -15.890 11.314 1.00 90.81 96 ILE A O 1
ATOM 704 N N . GLY A 1 97 ? 2.329 -16.355 9.410 1.00 85.75 97 GLY A N 1
ATOM 705 C CA . GLY A 1 97 ? 2.663 -14.968 9.095 1.00 85.75 97 GLY A CA 1
ATOM 706 C C . GLY A 1 97 ? 1.419 -14.105 8.882 1.00 85.75 97 GLY A C 1
ATOM 707 O O . GLY A 1 97 ? 1.332 -13.009 9.434 1.00 85.75 97 GLY A O 1
ATOM 708 N N . GLY A 1 98 ? 0.418 -14.616 8.158 1.00 87.25 98 GLY A N 1
ATOM 709 C CA . GLY A 1 98 ? -0.852 -13.921 7.946 1.00 87.25 98 GLY A CA 1
ATOM 710 C C . GLY A 1 98 ? -1.617 -13.665 9.248 1.00 87.25 98 GLY A C 1
ATOM 711 O O . GLY A 1 98 ? -2.102 -12.553 9.465 1.00 87.25 98 GLY A O 1
ATOM 712 N N . LEU A 1 99 ? -1.676 -14.657 10.144 1.00 89.25 99 LEU A N 1
ATOM 713 C CA . LEU A 1 99 ? -2.317 -14.511 11.455 1.00 89.25 99 LEU A CA 1
ATOM 714 C C . LEU A 1 99 ? -1.574 -13.516 12.354 1.00 89.25 99 LEU A C 1
ATOM 716 O O . LEU A 1 99 ? -2.212 -12.629 12.922 1.00 89.25 99 LEU A O 1
ATOM 720 N N . MET A 1 100 ? -0.243 -13.612 12.452 1.00 89.56 100 MET A N 1
ATOM 721 C CA . MET A 1 100 ? 0.561 -12.667 13.239 1.00 89.56 100 MET A CA 1
ATOM 722 C C . MET A 1 100 ? 0.443 -11.237 12.702 1.00 89.56 100 MET A C 1
ATOM 724 O O . MET A 1 100 ? 0.279 -10.300 13.484 1.00 89.56 100 MET A O 1
ATOM 728 N N . PHE A 1 101 ? 0.461 -11.060 11.379 1.00 86.62 101 PHE A N 1
ATOM 729 C CA . PHE A 1 101 ? 0.284 -9.755 10.746 1.00 86.62 101 PHE A CA 1
ATOM 730 C C . PHE A 1 101 ? -1.117 -9.180 10.996 1.00 86.62 101 PHE A C 1
ATOM 732 O O . PHE A 1 101 ? -1.259 -8.006 11.341 1.00 86.62 101 PHE A O 1
ATOM 739 N N . GLY A 1 102 ? -2.157 -10.013 10.887 1.00 86.12 102 GLY A N 1
ATOM 740 C CA . GLY A 1 102 ? -3.534 -9.641 11.212 1.00 86.12 102 GLY A CA 1
ATOM 741 C C . GLY A 1 102 ? -3.693 -9.191 12.664 1.00 86.12 102 GLY A C 1
ATOM 742 O O . GLY A 1 102 ? -4.251 -8.124 12.924 1.00 86.12 102 GLY A O 1
ATOM 743 N N . PHE A 1 103 ? -3.139 -9.960 13.603 1.00 87.94 103 PHE A N 1
ATOM 744 C CA . PHE A 1 103 ? -3.147 -9.618 15.024 1.00 87.94 103 PHE A CA 1
ATOM 745 C C . PHE A 1 103 ? -2.413 -8.292 15.271 1.00 87.94 103 PHE A C 1
ATOM 747 O O . PHE A 1 103 ? -2.963 -7.394 15.907 1.00 87.94 103 PHE A O 1
ATOM 754 N N . GLY A 1 104 ? -1.231 -8.111 14.673 1.00 86.56 104 GLY A N 1
ATOM 755 C CA . GLY A 1 104 ? -0.468 -6.863 14.735 1.00 86.56 104 GLY A CA 1
ATOM 756 C C . GLY A 1 104 ? -1.252 -5.640 14.247 1.00 86.56 104 GLY A C 1
ATOM 757 O O . GLY A 1 104 ? -1.238 -4.605 14.913 1.00 86.56 104 GLY A O 1
ATOM 758 N N . MET A 1 105 ? -2.008 -5.755 13.147 1.00 86.44 105 MET A N 1
ATOM 759 C CA . MET A 1 105 ? -2.850 -4.659 12.639 1.00 86.44 105 MET A CA 1
ATOM 760 C C . MET A 1 105 ? -3.937 -4.223 13.634 1.00 86.44 105 MET A C 1
ATOM 762 O O . MET A 1 105 ? -4.249 -3.031 13.715 1.00 86.44 105 MET A O 1
ATOM 766 N N . CYS A 1 106 ? -4.496 -5.155 14.414 1.00 83.50 106 CYS A N 1
ATOM 767 C CA . CYS A 1 106 ? -5.463 -4.827 15.463 1.00 83.50 106 CYS A CA 1
ATOM 768 C C . CYS A 1 106 ? -4.823 -4.009 16.596 1.00 83.50 106 CYS A C 1
ATOM 770 O O . CYS A 1 106 ? -5.398 -3.000 17.005 1.00 83.50 106 CYS A O 1
ATOM 772 N N . PHE A 1 107 ? -3.618 -4.373 17.053 1.00 83.00 107 PHE A N 1
ATOM 773 C CA . PHE A 1 107 ? -2.903 -3.628 18.105 1.00 83.00 107 PHE A CA 1
ATOM 774 C C . PHE A 1 107 ? -2.350 -2.282 17.624 1.00 83.00 107 PHE A C 1
ATOM 776 O O . PHE A 1 107 ? -2.385 -1.294 18.359 1.00 83.00 107 PHE A O 1
ATOM 783 N N . ALA A 1 108 ? -1.895 -2.213 16.373 1.00 82.50 108 ALA A N 1
ATOM 784 C CA . ALA A 1 108 ? -1.400 -0.990 15.745 1.00 82.50 108 ALA A CA 1
ATOM 785 C C . ALA A 1 108 ? -2.505 0.056 15.488 1.00 82.50 108 ALA A C 1
ATOM 787 O O . ALA A 1 108 ? -2.202 1.207 15.169 1.00 82.50 108 ALA A O 1
ATOM 788 N N . GLY A 1 109 ? -3.787 -0.320 15.610 1.00 76.31 109 GLY A N 1
ATOM 789 C CA . GLY A 1 109 ? -4.926 0.574 15.379 1.00 76.31 109 GLY A CA 1
ATOM 790 C C . GLY A 1 109 ? -5.060 1.032 13.921 1.00 76.31 109 GLY A C 1
ATOM 791 O O . GLY A 1 109 ? -5.613 2.104 13.657 1.00 76.31 109 GLY A O 1
ATOM 792 N N . GLY A 1 110 ? -4.521 0.257 12.973 1.00 80.25 110 GLY A N 1
ATOM 793 C CA . GLY A 1 110 ? -4.495 0.616 11.562 1.00 80.25 110 GLY A CA 1
ATOM 794 C C . GLY A 1 110 ? -3.664 -0.324 10.691 1.00 80.25 110 GLY A C 1
ATOM 795 O O . GLY A 1 110 ? -2.915 -1.172 11.163 1.00 80.25 110 GLY A O 1
ATOM 796 N N . CYS A 1 111 ? -3.815 -0.144 9.383 1.00 84.81 111 CYS A N 1
ATOM 797 C CA . CYS A 1 111 ? -3.075 -0.841 8.340 1.00 84.81 111 CYS A CA 1
ATOM 798 C C . CYS A 1 111 ? -1.732 -0.138 8.105 1.00 84.81 111 CYS A C 1
ATOM 800 O O . CYS A 1 111 ? -1.669 1.089 8.211 1.00 84.81 111 CYS A O 1
ATOM 802 N N . ALA A 1 112 ? -0.696 -0.876 7.699 1.00 80.94 112 ALA A N 1
ATOM 803 C CA . ALA A 1 112 ? 0.643 -0.320 7.471 1.00 80.94 112 ALA A CA 1
ATOM 804 C C . ALA A 1 112 ? 0.636 0.914 6.543 1.00 80.94 112 ALA A C 1
ATOM 806 O O . ALA A 1 112 ? 1.184 1.958 6.890 1.00 80.94 112 ALA A O 1
ATOM 807 N N . SER A 1 113 ? -0.081 0.848 5.415 1.00 82.31 113 SER A N 1
ATOM 808 C CA . SER A 1 113 ? -0.206 1.964 4.463 1.00 82.31 113 SER A CA 1
ATOM 809 C C . SER A 1 113 ? -0.858 3.209 5.071 1.00 82.31 113 SER A C 1
ATOM 811 O O . SER A 1 113 ? -0.416 4.329 4.822 1.00 82.31 113 SER A O 1
ATOM 813 N N . ARG A 1 114 ? -1.887 3.034 5.909 1.00 81.88 114 ARG A N 1
ATOM 814 C CA . ARG A 1 114 ? -2.569 4.151 6.571 1.00 81.88 114 ARG A CA 1
ATOM 815 C C . ARG A 1 114 ? -1.716 4.754 7.680 1.00 81.88 114 ARG A C 1
ATOM 817 O O . ARG A 1 114 ? -1.721 5.972 7.838 1.00 81.88 114 ARG A O 1
ATOM 824 N N . ASN A 1 115 ? -0.985 3.930 8.425 1.00 84.62 115 ASN A N 1
ATOM 825 C CA . ASN A 1 115 ? -0.076 4.418 9.458 1.00 84.62 115 ASN A CA 1
ATOM 826 C C . ASN A 1 115 ? 1.107 5.187 8.849 1.00 84.62 115 ASN A C 1
ATOM 828 O O . ASN A 1 115 ? 1.520 6.201 9.408 1.00 84.62 115 ASN A O 1
ATOM 832 N N . LEU A 1 116 ? 1.580 4.793 7.664 1.00 83.88 116 LEU A N 1
ATOM 833 C CA . LEU A 1 116 ? 2.605 5.539 6.932 1.00 83.88 116 LEU A CA 1
ATOM 834 C C . L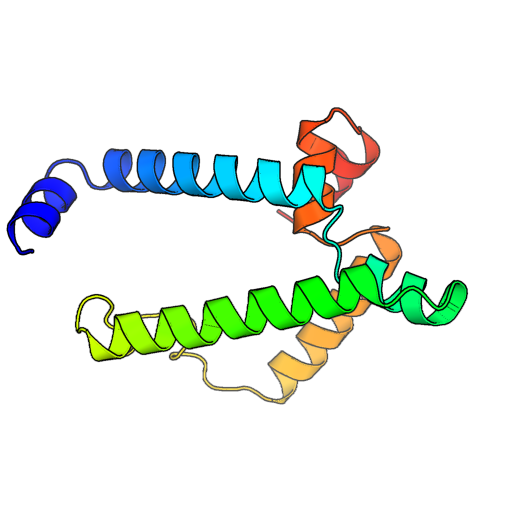EU A 1 116 ? 2.114 6.939 6.525 1.00 83.88 116 LEU A C 1
ATOM 836 O O . LEU A 1 116 ? 2.791 7.935 6.769 1.00 83.88 116 LEU A O 1
ATOM 840 N N . VAL A 1 117 ? 0.898 7.037 5.978 1.00 84.88 117 VAL A N 1
ATOM 841 C CA . VAL A 1 117 ? 0.297 8.333 5.609 1.00 84.88 117 VAL A CA 1
ATOM 842 C C . VAL A 1 117 ? 0.021 9.198 6.845 1.00 84.88 117 VAL A C 1
ATOM 844 O O . VAL A 1 117 ? 0.293 10.395 6.827 1.00 84.88 117 VAL A O 1
ATOM 847 N N . ARG A 1 118 ? -0.455 8.605 7.949 1.00 82.88 118 ARG A N 1
ATOM 848 C CA . ARG A 1 118 ? -0.690 9.324 9.217 1.00 82.88 118 ARG A CA 1
ATOM 849 C C . ARG A 1 118 ? 0.593 9.816 9.881 1.00 82.88 118 ARG A C 1
ATOM 851 O O . ARG A 1 118 ? 0.593 10.888 10.482 1.00 82.88 118 ARG A O 1
ATOM 858 N N . ALA A 1 119 ? 1.677 9.050 9.767 1.00 85.12 119 ALA A N 1
ATOM 859 C CA . ALA A 1 119 ? 2.995 9.501 10.195 1.00 85.12 119 ALA A CA 1
ATOM 860 C C . ALA A 1 119 ? 3.423 10.735 9.381 1.00 85.12 119 ALA A C 1
ATOM 862 O O . ALA A 1 119 ? 3.879 11.718 9.959 1.00 85.12 119 ALA A O 1
ATOM 863 N N . GLY A 1 120 ? 3.164 10.738 8.067 1.00 81.25 120 GLY A N 1
ATOM 864 C CA . GLY A 1 120 ? 3.373 11.903 7.199 1.00 81.25 120 GLY A CA 1
ATOM 865 C C . GLY A 1 120 ? 2.488 13.115 7.525 1.00 81.25 120 GLY A C 1
ATOM 866 O O . GLY A 1 120 ? 2.907 14.246 7.299 1.00 81.25 120 GLY A O 1
ATOM 867 N N . SER A 1 121 ? 1.294 12.913 8.097 1.00 79.44 121 SER A N 1
ATOM 868 C CA . SER A 1 121 ? 0.391 14.001 8.510 1.00 79.44 121 SER A CA 1
ATOM 869 C C . SER A 1 121 ? 0.650 14.549 9.924 1.00 79.44 12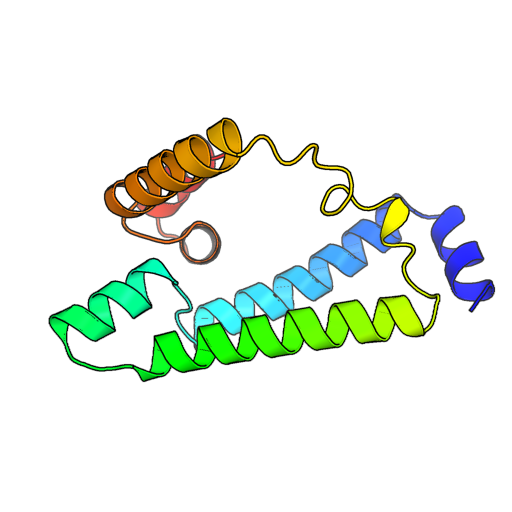1 SER A C 1
ATOM 871 O O . SER A 1 121 ? -0.117 15.393 10.380 1.00 79.44 121 SER A O 1
ATOM 873 N N . GLY A 1 122 ? 1.687 14.078 10.631 1.00 82.62 122 GLY A N 1
ATOM 874 C CA . GLY A 1 122 ? 2.094 14.605 11.944 1.00 82.62 122 GLY A CA 1
ATOM 875 C C . GLY A 1 122 ? 1.555 13.860 13.175 1.00 82.62 122 GLY A C 1
ATOM 876 O O . GLY A 1 122 ? 1.592 14.400 14.278 1.00 82.62 122 GLY A O 1
ATOM 877 N N . ASP A 1 123 ? 1.057 12.629 13.027 1.00 83.50 123 ASP A N 1
ATOM 878 C CA . ASP A 1 123 ? 0.575 11.825 14.158 1.00 83.50 123 ASP A CA 1
ATOM 879 C C . ASP A 1 123 ? 1.737 11.066 14.834 1.00 83.50 123 ASP A C 1
ATOM 881 O O . ASP A 1 123 ? 2.226 10.056 14.315 1.00 83.50 123 ASP A O 1
ATOM 885 N N . LEU A 1 124 ? 2.176 11.542 16.009 1.00 82.81 124 LEU A N 1
ATOM 886 C CA . LEU A 1 124 ? 3.291 10.956 16.774 1.00 82.81 124 LEU A CA 1
ATOM 887 C C . LEU A 1 124 ? 3.064 9.480 17.139 1.00 82.81 124 LEU A C 1
ATOM 889 O O . LEU A 1 124 ? 4.019 8.703 17.178 1.00 82.81 124 LEU A O 1
ATOM 893 N N . ARG A 1 125 ? 1.809 9.064 17.368 1.00 82.00 125 ARG A N 1
ATOM 894 C CA . ARG A 1 125 ? 1.488 7.659 17.663 1.00 82.00 125 ARG A CA 1
ATOM 895 C C . ARG A 1 125 ? 1.761 6.780 16.448 1.00 82.00 125 ARG A C 1
ATOM 897 O O . ARG A 1 125 ? 2.318 5.695 16.578 1.00 82.00 125 ARG A O 1
ATOM 904 N N . SER A 1 126 ? 1.364 7.255 15.271 1.00 79.44 126 SER A N 1
ATOM 905 C CA . SER A 1 126 ? 1.560 6.529 14.018 1.00 79.44 126 SER A CA 1
ATOM 906 C C . SER A 1 126 ? 3.033 6.455 13.629 1.00 79.44 126 SER A C 1
ATOM 908 O O . SER A 1 126 ? 3.480 5.430 13.121 1.00 79.44 126 SER A O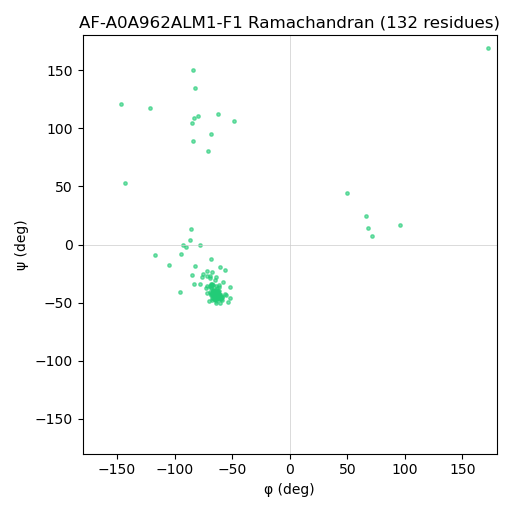 1
ATOM 910 N N . LEU A 1 127 ? 3.798 7.511 13.919 1.00 80.94 127 LEU A N 1
ATOM 911 C CA . LEU A 1 127 ? 5.241 7.537 13.703 1.00 80.94 127 LEU A CA 1
ATOM 912 C C . LEU A 1 127 ? 5.952 6.438 14.505 1.00 80.94 127 LEU A C 1
ATOM 914 O O . LEU A 1 127 ? 6.749 5.695 13.943 1.00 80.94 127 LEU A O 1
ATOM 918 N N . PHE A 1 128 ? 5.614 6.280 15.787 1.00 85.19 128 PHE A N 1
ATOM 919 C CA . PHE A 1 128 ? 6.217 5.246 16.633 1.00 85.19 128 PHE A CA 1
ATOM 920 C C . PHE A 1 128 ? 5.909 3.825 16.138 1.00 85.19 128 PHE A C 1
ATOM 922 O O . PHE A 1 128 ? 6.789 2.970 16.100 1.00 85.19 128 PHE A O 1
ATOM 929 N N . VAL A 1 129 ? 4.671 3.582 15.695 1.00 83.88 129 VAL A N 1
ATOM 930 C CA . VAL A 1 129 ? 4.270 2.287 15.123 1.00 83.88 129 VAL A CA 1
ATOM 931 C C . VAL A 1 129 ? 5.028 1.988 13.828 1.00 83.88 129 VAL A C 1
ATOM 933 O O . VAL A 1 129 ? 5.464 0.859 13.632 1.00 83.88 129 VAL A O 1
ATOM 936 N N . VAL A 1 130 ? 5.208 2.982 12.953 1.00 84.69 130 VAL A N 1
ATOM 937 C CA . VAL A 1 130 ? 5.960 2.808 11.699 1.00 84.69 130 VAL A CA 1
ATOM 938 C C . VAL A 1 130 ? 7.438 2.532 11.973 1.00 84.69 130 VAL A C 1
ATOM 940 O O . VAL A 1 130 ? 8.007 1.672 11.311 1.00 84.69 130 VAL A O 1
ATOM 943 N N . ILE A 1 131 ? 8.038 3.194 12.967 1.00 84.69 131 ILE A N 1
ATOM 944 C CA . ILE A 1 131 ? 9.430 2.944 13.377 1.00 84.69 131 ILE A CA 1
ATOM 945 C C . ILE A 1 131 ? 9.610 1.519 13.916 1.00 84.69 131 ILE A C 1
ATOM 947 O O . ILE A 1 131 ? 10.630 0.907 13.647 1.00 84.69 131 ILE A O 1
ATOM 951 N N . LEU A 1 132 ? 8.633 0.979 14.652 1.00 84.94 132 LEU A N 1
ATOM 952 C CA . LEU A 1 132 ? 8.688 -0.396 15.167 1.00 84.94 132 LEU A CA 1
ATOM 953 C C . LEU A 1 132 ? 8.422 -1.475 14.106 1.00 84.94 132 LEU A C 1
ATOM 955 O O . LEU A 1 132 ? 8.814 -2.621 14.303 1.00 84.94 132 LEU A O 1
ATOM 959 N N . MET A 1 133 ? 7.693 -1.147 13.034 1.00 79.12 133 MET A N 1
ATOM 960 C CA . MET A 1 133 ? 7.445 -2.074 11.922 1.00 79.12 133 MET A CA 1
ATOM 961 C C . MET A 1 133 ? 8.598 -2.132 10.909 1.00 79.12 133 MET A C 1
ATOM 963 O O . MET A 1 133 ? 8.611 -3.061 10.101 1.00 79.12 133 MET A O 1
ATOM 967 N N . GLY A 1 134 ? 9.478 -1.124 10.903 1.00 59.78 134 GLY A N 1
ATOM 968 C CA . GLY A 1 134 ?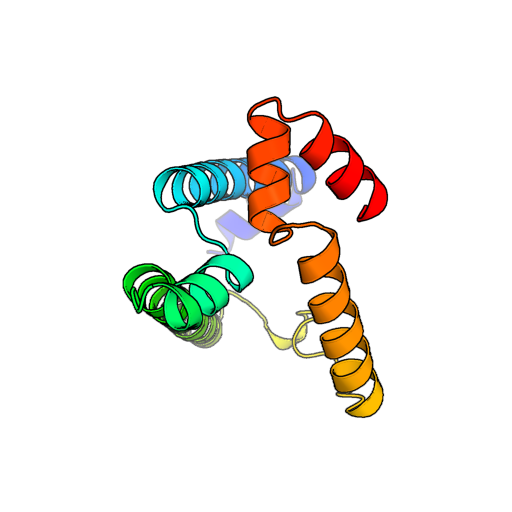 10.644 -1.019 10.019 1.00 59.78 134 GLY A CA 1
ATOM 969 C C . GLY A 1 134 ? 11.876 -1.699 10.592 1.00 59.78 134 GLY A C 1
ATOM 970 O O . GLY A 1 134 ? 12.667 -2.200 9.766 1.00 59.78 134 GLY A O 1
#

Foldseek 3Di:
DVVVVVVCVVCVPVCCVVVCVVVLVVLLVVCVVLVAFPVVQVCCCVPVVDNPNVVVVVVVVVCVVVVVVVCVVVVNDDCVPPPVPPDPPPVVCCVVVVVVQVVLCVVLVTDLSSLVSVVVVPDPSSVVSNVVVD

Radius of gyration: 17.98 Å; Cα contacts (8 Å, |Δi|>4): 75; chains: 1; bounding box: 46×38×44 Å